Protein AF-A0A818WF03-F1 (afdb_monomer)

InterPro domains:
  IPR007230 Nuclear pore complex protein Nup98-Nup96-like, autopeptidase S59 domain [PF04096] (1-85)
  IPR007230 Nuclear pore complex protein Nup98-Nup96-like, autopeptidase S59 domain [PS51434] (1-80)
  IPR036903 Nuclear pore complex protein Nup98-Nup96-like, autopeptidase S59 domain superfamily [G3DSA:3.30.1610.10] (1-87)
  IPR036903 Nuclear pore complex protein Nup98-Nup96-like, autopeptidase S59 domain superfamily [SSF82215] (1-87)
  IPR037665 Nucleoporin peptidase S59-like [PTHR23198] (1-92)

Nearest PDB structures (foldseek):
  7nqa-assembly2_B  TM=9.607E-01  e=2.993E-09  Xenopus tropicalis
  7r5k-assembly1_U0  TM=9.592E-01  e=4.433E-09  Homo sapiens
  5e0q-assembly1_B  TM=9.532E-01  e=5.761E-09  Xenopus tropicalis
  2q5x-assembly1_A  TM=9.131E-01  e=1.539E-08  unclassified
  2q5y-assembly2_C  TM=9.560E-01  e=4.388E-08  unclassified

Foldseek 3Di:
DDPDPVPDDDQPPDQFAKDKDKDWPQAAADPPPRHGDLPLVVCVVVVVLVVLCVLCVLQVKAWDDADSNTRITIIMDGGDDPRPPPVPDDDDDPPVPPPDPDD

Radius of gyration: 14.95 Å; Cα contacts (8 Å, |Δi|>4): 129; chains: 1; bounding box: 40×33×41 Å

Sequence (103 aa):
VYPDDNNKPSVGEELNRSARITLLGVYPTDRTTHEQITDIERIKAMNYDNYLRVITKKFDGEFVKYGVDDGSWTFMVKHFTRYGLDNDDQDDVIIKTISQQQL

pLDDT: mean 73.96, std 21.28, range [24.86, 96.44]

Structure (mmCIF, N/CA/C/O backbone):
data_AF-A0A818WF03-F1
#
_entry.id   AF-A0A818WF03-F1
#
loop_
_atom_site.group_PDB
_atom_site.id
_atom_site.type_symbol
_atom_site.label_atom_id
_atom_site.label_alt_id
_atom_site.label_comp_id
_atom_site.label_asym_id
_atom_site.label_entity_id
_atom_site.label_seq_id
_atom_site.pdbx_PDB_ins_code
_atom_site.Cartn_x
_atom_site.Cartn_y
_atom_site.Cartn_z
_atom_site.occupancy
_atom_site.B_iso_or_equiv
_atom_site.auth_seq_id
_atom_site.auth_comp_id
_atom_site.auth_asym_id
_atom_site.auth_atom_id
_atom_site.pdbx_PDB_model_num
ATOM 1 N N . VAL A 1 1 ? 13.383 -10.454 -6.053 1.00 60.12 1 VAL A N 1
ATOM 2 C CA . VAL A 1 1 ? 13.354 -11.033 -7.418 1.00 60.12 1 VAL A CA 1
ATOM 3 C C . VAL A 1 1 ? 14.762 -11.182 -7.976 1.00 60.12 1 VAL A C 1
ATOM 5 O O . VAL A 1 1 ? 15.087 -12.294 -8.338 1.00 60.12 1 VAL A O 1
ATOM 8 N N . TYR A 1 2 ? 15.634 -10.170 -7.905 1.00 55.06 2 TYR A N 1
ATOM 9 C CA . TYR A 1 2 ? 17.087 -10.375 -8.042 1.00 55.06 2 TYR A CA 1
ATOM 10 C C . TYR A 1 2 ? 17.785 -9.815 -6.793 1.00 55.06 2 TYR A C 1
ATOM 12 O O . TYR A 1 2 ? 17.609 -8.628 -6.516 1.00 55.06 2 TYR A O 1
ATOM 20 N N . PRO A 1 3 ? 18.441 -10.650 -5.966 1.00 55.84 3 PRO A N 1
ATOM 21 C CA . PRO A 1 3 ? 19.109 -10.184 -4.748 1.00 55.84 3 PRO A CA 1
ATOM 22 C C . PRO A 1 3 ? 20.347 -9.319 -5.034 1.00 55.84 3 PRO A C 1
ATOM 24 O O . PRO A 1 3 ? 20.569 -8.356 -4.303 1.00 55.84 3 PRO A O 1
ATOM 27 N N . ASP A 1 4 ? 21.062 -9.599 -6.130 1.00 56.34 4 ASP A N 1
ATOM 28 C CA . ASP A 1 4 ? 22.258 -8.876 -6.577 1.00 56.34 4 ASP A CA 1
ATOM 29 C C . ASP A 1 4 ? 22.131 -8.435 -8.042 1.00 56.34 4 ASP A C 1
ATOM 31 O O . ASP A 1 4 ? 21.639 -9.189 -8.886 1.00 56.34 4 ASP A O 1
ATOM 35 N N . ASP A 1 5 ? 22.634 -7.237 -8.359 1.00 58.78 5 ASP A N 1
ATOM 36 C CA . ASP A 1 5 ? 22.592 -6.670 -9.717 1.00 58.78 5 ASP A CA 1
ATOM 37 C C . ASP A 1 5 ? 23.459 -7.450 -10.725 1.00 58.78 5 ASP A C 1
ATOM 39 O O . ASP A 1 5 ? 23.209 -7.385 -11.926 1.00 58.78 5 ASP A O 1
ATOM 43 N N . ASN A 1 6 ? 24.420 -8.254 -10.252 1.00 59.34 6 ASN A N 1
ATOM 44 C CA . ASN A 1 6 ? 25.293 -9.080 -11.099 1.00 59.34 6 ASN A CA 1
ATOM 45 C C . ASN A 1 6 ? 24.547 -10.179 -11.875 1.00 59.34 6 ASN A C 1
ATOM 47 O O . ASN A 1 6 ? 25.030 -10.619 -12.913 1.00 59.34 6 ASN A O 1
ATOM 51 N N . ASN A 1 7 ? 23.382 -10.613 -11.385 1.00 59.19 7 ASN A N 1
ATOM 52 C CA . ASN A 1 7 ? 22.550 -11.642 -12.021 1.00 59.19 7 ASN A CA 1
ATOM 53 C C . ASN A 1 7 ? 21.241 -11.065 -12.570 1.00 59.19 7 ASN A C 1
ATOM 55 O O . ASN A 1 7 ? 20.292 -11.809 -12.813 1.00 59.19 7 ASN A O 1
ATOM 59 N N . LYS A 1 8 ? 21.151 -9.739 -12.711 1.00 59.06 8 LYS A N 1
ATOM 60 C CA . LYS A 1 8 ? 19.959 -9.091 -13.240 1.00 59.06 8 LYS A CA 1
ATOM 61 C C . LYS A 1 8 ? 20.000 -9.128 -14.776 1.00 59.06 8 LYS A C 1
ATOM 63 O O . LYS A 1 8 ? 20.851 -8.455 -15.359 1.00 59.06 8 LYS A O 1
ATOM 68 N N . PRO A 1 9 ? 19.098 -9.868 -15.445 1.00 60.41 9 PRO A N 1
ATOM 69 C CA . PRO A 1 9 ? 19.025 -9.875 -16.901 1.00 60.41 9 PRO A CA 1
ATOM 70 C C . PRO A 1 9 ? 18.594 -8.498 -17.425 1.00 60.41 9 PRO A C 1
ATOM 72 O O . PRO A 1 9 ? 18.020 -7.682 -16.686 1.00 60.41 9 PRO A O 1
ATOM 75 N N . SER A 1 10 ? 18.874 -8.218 -18.699 1.00 63.97 10 SER A N 1
ATOM 76 C CA . SER A 1 10 ? 18.575 -6.919 -19.313 1.00 63.97 10 SER A CA 1
ATOM 77 C C . SER A 1 10 ? 17.081 -6.575 -19.213 1.00 63.97 10 SER A C 1
ATOM 79 O O . SER A 1 10 ? 16.223 -7.444 -19.051 1.00 63.97 10 SER A O 1
ATOM 81 N N . VAL A 1 11 ? 16.740 -5.283 -19.275 1.00 58.19 11 VAL A N 1
ATOM 82 C CA . VAL A 1 11 ? 15.332 -4.843 -19.263 1.00 58.19 11 VAL A CA 1
ATOM 83 C C . VAL A 1 11 ? 14.600 -5.478 -20.447 1.00 58.19 11 VAL A C 1
ATOM 85 O O . VAL A 1 11 ? 15.004 -5.302 -21.592 1.00 58.19 11 VAL A O 1
ATOM 88 N N . GLY A 1 12 ? 13.521 -6.208 -20.163 1.00 57.25 12 GLY A N 1
ATOM 89 C CA . GLY A 1 12 ? 12.739 -6.963 -21.144 1.00 57.25 12 GLY A CA 1
ATOM 90 C C . GLY A 1 12 ? 13.043 -8.464 -21.195 1.00 57.25 12 GLY A C 1
ATOM 91 O O . GLY A 1 12 ? 12.272 -9.198 -21.811 1.00 57.25 12 GLY A O 1
ATOM 92 N N . GLU A 1 13 ? 14.094 -8.938 -20.520 1.00 53.22 13 GLU A N 1
ATOM 93 C CA . GLU A 1 13 ? 14.453 -10.358 -20.458 1.00 53.22 13 GLU A CA 1
ATOM 94 C C . GLU A 1 13 ? 13.966 -11.020 -19.158 1.00 53.22 13 GLU A C 1
ATOM 96 O O . GLU A 1 13 ? 13.965 -10.428 -18.075 1.00 53.22 13 GLU A O 1
ATOM 101 N N . GLU A 1 14 ? 13.529 -12.275 -19.273 1.00 63.25 14 GLU A N 1
ATOM 102 C CA . GLU A 1 14 ? 13.037 -13.111 -18.171 1.00 63.25 14 GLU A CA 1
ATOM 103 C C . GLU A 1 14 ? 11.941 -12.433 -17.316 1.00 63.25 14 GLU A C 1
ATOM 105 O O . GLU A 1 14 ? 10.871 -12.055 -17.815 1.00 63.25 14 GLU A O 1
ATOM 110 N N . LEU A 1 15 ? 12.169 -12.322 -16.004 1.00 62.84 15 LEU A N 1
ATOM 111 C CA . LEU A 1 15 ? 11.287 -11.624 -15.078 1.00 62.84 15 LEU A CA 1
ATOM 112 C C . LEU A 1 15 ? 11.517 -10.112 -15.089 1.00 62.84 15 LEU A C 1
ATOM 114 O O . LEU A 1 15 ? 10.686 -9.418 -14.532 1.00 62.84 15 LEU A O 1
ATOM 118 N N . ASN A 1 16 ? 12.554 -9.561 -15.733 1.00 63.50 16 ASN A N 1
ATOM 119 C CA . ASN A 1 16 ? 12.820 -8.116 -15.762 1.00 63.50 16 ASN A CA 1
ATOM 120 C C . ASN A 1 16 ? 11.949 -7.365 -16.791 1.00 63.50 16 ASN A C 1
ATOM 122 O O . ASN A 1 16 ? 12.423 -6.545 -17.576 1.00 63.50 16 ASN A O 1
ATOM 126 N N . ARG A 1 17 ? 10.652 -7.663 -16.790 1.00 69.06 17 ARG A N 1
ATOM 127 C CA . ARG A 1 17 ? 9.643 -7.087 -17.679 1.00 69.06 17 ARG A CA 1
ATOM 128 C C . ARG A 1 17 ? 8.515 -6.466 -16.871 1.00 69.06 17 ARG A C 1
ATOM 130 O O . ARG A 1 17 ? 8.438 -6.637 -15.654 1.00 69.06 17 ARG A O 1
ATOM 137 N N . SER A 1 18 ? 7.609 -5.787 -17.563 1.00 76.88 18 SER A N 1
ATOM 138 C CA . SER A 1 18 ? 6.461 -5.183 -16.904 1.00 76.88 18 SER A CA 1
ATOM 139 C C . SER A 1 18 ? 5.566 -6.248 -16.278 1.00 76.88 18 SER A C 1
ATOM 141 O O . SER A 1 18 ? 5.264 -7.271 -16.900 1.00 76.88 18 SER A O 1
ATOM 143 N N . ALA A 1 19 ? 5.159 -6.021 -15.034 1.00 82.12 19 ALA A N 1
ATOM 144 C CA . ALA A 1 19 ? 4.392 -6.988 -14.265 1.00 82.12 19 ALA A CA 1
ATOM 145 C C . ALA A 1 19 ? 3.344 -6.294 -13.403 1.00 82.12 19 ALA A C 1
ATOM 147 O O . ALA A 1 19 ? 3.570 -5.207 -12.873 1.00 82.12 19 ALA A O 1
ATOM 148 N N . ARG A 1 20 ? 2.205 -6.969 -13.239 1.00 88.56 20 ARG A N 1
ATOM 149 C CA . ARG A 1 20 ? 1.179 -6.620 -12.260 1.00 88.56 20 ARG A CA 1
ATOM 150 C C . ARG A 1 20 ? 1.453 -7.392 -10.976 1.00 88.56 20 ARG A C 1
ATOM 152 O O . ARG A 1 20 ? 1.479 -8.619 -10.990 1.00 88.56 20 ARG A O 1
ATOM 159 N N . ILE A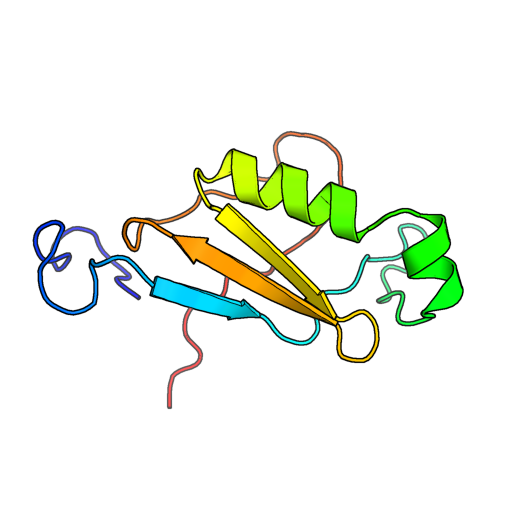 1 21 ? 1.634 -6.668 -9.882 1.00 88.44 21 ILE A N 1
ATOM 160 C CA . ILE A 1 21 ? 1.944 -7.201 -8.558 1.00 88.44 21 ILE A CA 1
ATOM 161 C C . ILE A 1 21 ? 0.741 -6.952 -7.652 1.00 88.44 21 ILE A C 1
ATOM 163 O O . ILE A 1 21 ? 0.113 -5.900 -7.731 1.00 88.44 21 ILE A O 1
ATOM 167 N N . THR A 1 22 ? 0.404 -7.934 -6.816 1.00 90.31 22 THR A N 1
ATOM 168 C CA . THR A 1 22 ? -0.589 -7.788 -5.744 1.00 90.31 22 THR A CA 1
ATOM 169 C C . THR A 1 22 ? 0.058 -8.184 -4.429 1.00 90.31 22 THR A C 1
ATOM 171 O O . THR A 1 22 ? 0.522 -9.314 -4.294 1.00 90.31 22 THR A O 1
ATOM 174 N N . LEU A 1 23 ? 0.105 -7.253 -3.482 1.00 91.00 23 LEU A N 1
ATOM 175 C CA . LEU A 1 23 ? 0.534 -7.500 -2.110 1.00 91.00 23 LEU A CA 1
ATOM 176 C C . LEU A 1 23 ? -0.707 -7.705 -1.246 1.00 91.00 23 LEU A C 1
ATOM 178 O O . LEU A 1 23 ? -1.648 -6.926 -1.359 1.00 91.00 23 LEU A O 1
ATOM 182 N N . LEU A 1 24 ? -0.717 -8.748 -0.419 1.00 90.88 24 LEU A N 1
ATOM 183 C CA . LEU A 1 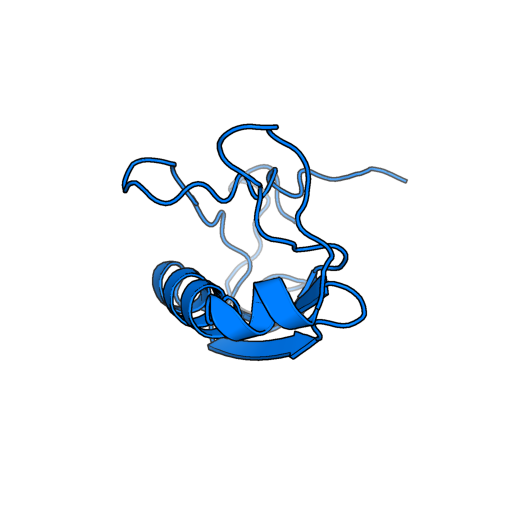24 ? -1.830 -9.075 0.478 1.00 90.88 24 LEU A CA 1
ATOM 184 C C . LEU A 1 24 ? -1.511 -8.628 1.907 1.00 90.88 24 LEU A C 1
ATOM 186 O O . LEU A 1 24 ? -0.341 -8.610 2.294 1.00 90.88 24 LEU A O 1
ATOM 190 N N . GLY A 1 25 ? -2.542 -8.308 2.694 1.00 89.75 25 GLY A N 1
ATOM 191 C CA . GLY A 1 25 ? -2.378 -7.923 4.098 1.00 89.75 25 GLY A CA 1
ATOM 192 C C . GLY A 1 25 ? -1.679 -6.576 4.309 1.00 89.75 25 GLY A C 1
ATOM 193 O O . GLY A 1 25 ? -1.034 -6.370 5.338 1.00 89.75 25 GLY A O 1
ATOM 194 N N . VAL A 1 26 ? -1.767 -5.671 3.332 1.00 92.31 26 VAL A N 1
ATOM 195 C CA . VAL A 1 26 ? -1.226 -4.313 3.435 1.00 92.31 26 VAL A CA 1
ATOM 196 C C . VAL A 1 26 ? -2.244 -3.441 4.156 1.00 92.31 26 VAL A C 1
ATOM 198 O O . VAL A 1 26 ? -3.231 -3.030 3.558 1.00 92.31 26 VAL A O 1
ATOM 201 N N . TYR A 1 27 ? -1.991 -3.153 5.429 1.00 92.62 27 TYR A N 1
ATOM 202 C CA . TYR A 1 27 ? -2.849 -2.332 6.280 1.00 92.62 27 TYR A CA 1
ATOM 203 C C . TYR A 1 27 ? -2.055 -1.183 6.916 1.00 92.62 27 TYR A C 1
ATOM 205 O O . TYR A 1 27 ? -0.847 -1.327 7.132 1.00 92.62 27 TYR A O 1
ATOM 213 N N . PRO A 1 28 ? -2.708 -0.054 7.249 1.00 90.88 28 PRO A N 1
ATOM 214 C CA . PRO A 1 28 ? -2.071 1.000 8.024 1.00 90.88 28 PRO A CA 1
ATOM 215 C C . PRO A 1 28 ? -1.753 0.511 9.441 1.00 90.88 28 PRO A C 1
ATOM 217 O O . PRO A 1 28 ? -2.494 -0.286 10.015 1.00 90.88 28 PRO A O 1
ATOM 220 N N . THR A 1 29 ? -0.671 1.022 10.022 1.00 90.19 29 THR A N 1
ATOM 221 C CA . THR A 1 29 ? -0.274 0.713 11.402 1.00 90.19 29 THR A CA 1
ATOM 222 C C . THR A 1 29 ? -0.710 1.838 12.332 1.00 90.19 29 THR A C 1
ATOM 224 O O . THR A 1 29 ? -0.499 3.018 12.052 1.00 90.19 29 THR A O 1
ATOM 227 N N . ASP A 1 30 ? -1.310 1.482 13.461 1.00 86.00 30 ASP A N 1
ATOM 228 C CA . ASP A 1 30 ? -1.661 2.425 14.511 1.00 86.00 30 ASP A CA 1
ATOM 229 C C . ASP A 1 30 ? -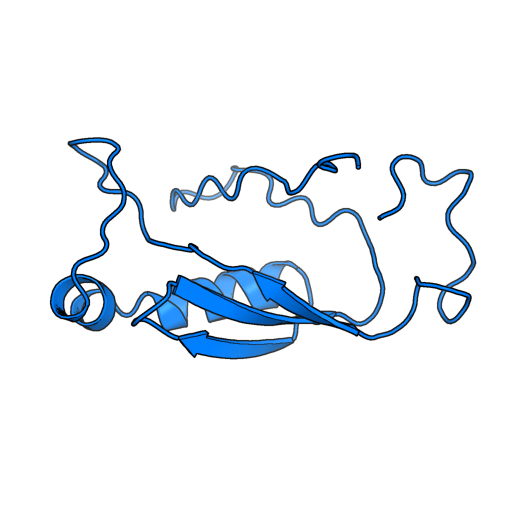0.399 2.895 15.249 1.00 86.00 30 ASP A C 1
ATOM 231 O O . ASP A 1 30 ? 0.395 2.093 15.734 1.00 86.00 30 ASP A O 1
ATOM 235 N N . ARG A 1 31 ? -0.193 4.212 15.338 1.00 82.81 31 ARG A N 1
ATOM 236 C CA . ARG A 1 31 ? 1.050 4.789 15.882 1.00 82.81 31 ARG A CA 1
ATOM 237 C C . ARG A 1 31 ? 1.175 4.657 17.399 1.00 82.81 31 ARG A C 1
ATOM 239 O O . ARG A 1 31 ? 2.272 4.812 17.921 1.00 82.81 31 ARG A O 1
ATOM 246 N N . THR A 1 32 ? 0.070 4.429 18.105 1.00 86.38 32 THR A N 1
ATOM 247 C CA . THR A 1 32 ? 0.056 4.324 19.568 1.00 86.38 32 THR A CA 1
ATOM 248 C C . THR A 1 32 ? 0.205 2.877 20.013 1.00 86.38 32 THR A C 1
ATOM 250 O O . THR A 1 32 ? 0.939 2.598 20.955 1.00 86.38 32 THR A O 1
ATOM 253 N N . THR A 1 33 ? -0.487 1.959 19.340 1.00 88.56 33 THR A N 1
ATOM 254 C CA . THR A 1 33 ? -0.484 0.530 19.697 1.00 88.56 33 THR A CA 1
ATOM 255 C C . THR A 1 33 ? 0.548 -0.279 18.915 1.00 88.56 33 THR A C 1
ATOM 257 O O . THR A 1 33 ? 0.911 -1.370 19.342 1.00 88.56 33 THR A O 1
ATOM 260 N N . HIS A 1 34 ? 1.045 0.255 17.794 1.00 85.38 34 HIS A N 1
ATOM 261 C CA . HIS A 1 34 ? 1.876 -0.453 16.816 1.00 85.38 34 HIS A CA 1
ATOM 262 C C . HIS A 1 34 ? 1.198 -1.687 16.197 1.00 85.38 34 HIS A C 1
ATOM 264 O O . HIS A 1 34 ? 1.868 -2.543 15.616 1.00 85.38 34 HIS A O 1
ATOM 270 N N . GLU A 1 35 ? -0.130 -1.767 16.281 1.00 87.69 35 GLU A N 1
ATOM 271 C CA . GLU A 1 35 ? -0.930 -2.842 15.700 1.00 87.69 35 GLU A CA 1
ATOM 272 C C . GLU A 1 35 ? -1.468 -2.459 14.316 1.00 87.69 35 GLU A C 1
ATOM 274 O O . GLU A 1 35 ? -1.593 -1.281 13.970 1.00 87.69 35 GLU A O 1
ATOM 279 N N . GLN A 1 36 ? -1.794 -3.463 13.502 1.00 89.75 36 GLN A N 1
ATOM 280 C CA . GLN A 1 36 ? -2.430 -3.230 12.208 1.00 89.75 36 GLN A CA 1
ATOM 281 C C . GLN A 1 36 ? -3.874 -2.769 12.393 1.00 89.75 36 GLN A C 1
ATOM 283 O O . GLN A 1 36 ? -4.654 -3.360 13.137 1.00 89.75 36 GLN A O 1
ATOM 288 N N . ILE A 1 37 ? -4.249 -1.739 11.647 1.00 91.75 37 ILE A N 1
ATOM 289 C CA . ILE A 1 37 ? -5.619 -1.259 11.568 1.00 91.75 37 ILE A CA 1
ATOM 290 C C . ILE A 1 37 ? -6.312 -2.034 10.451 1.00 91.75 37 ILE A C 1
ATOM 292 O O . ILE A 1 37 ? -6.105 -1.739 9.277 1.00 91.75 37 ILE A O 1
ATOM 296 N N . THR A 1 38 ? -7.149 -3.004 10.817 1.00 92.06 38 THR A N 1
ATOM 297 C CA . THR A 1 38 ? -7.955 -3.804 9.874 1.00 92.06 38 THR A CA 1
ATOM 298 C C . THR A 1 38 ? -9.424 -3.373 9.823 1.00 92.06 38 THR A C 1
ATOM 300 O O . THR A 1 38 ? -10.226 -3.972 9.112 1.00 92.06 38 THR A O 1
ATOM 303 N N . ASP A 1 39 ? -9.804 -2.344 10.587 1.00 94.44 39 ASP A N 1
ATOM 304 C CA . ASP A 1 39 ? -11.153 -1.781 10.551 1.00 94.44 39 ASP A CA 1
ATOM 305 C C . ASP A 1 39 ? -11.386 -1.050 9.220 1.00 94.44 39 ASP A C 1
ATOM 307 O O . ASP A 1 39 ? -10.770 -0.020 8.935 1.00 94.44 39 ASP A O 1
ATOM 311 N N . ILE A 1 40 ? -12.289 -1.596 8.406 1.00 93.81 40 ILE A N 1
ATOM 312 C CA . ILE A 1 40 ? -12.577 -1.127 7.047 1.00 93.81 40 ILE A CA 1
ATOM 313 C C . ILE A 1 40 ? -13.023 0.339 7.031 1.00 93.81 40 ILE A C 1
ATOM 315 O O . ILE A 1 40 ? -12.580 1.110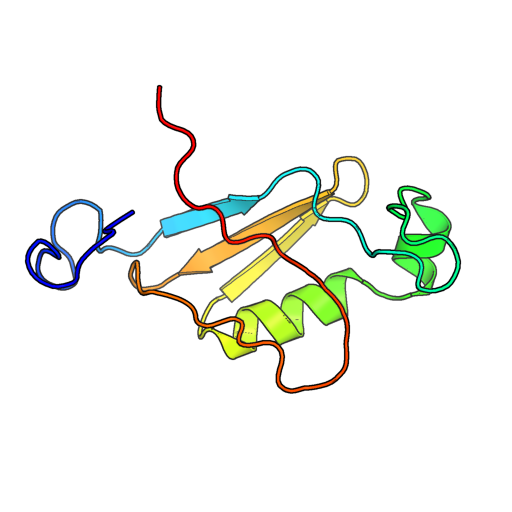 6.176 1.00 93.81 40 ILE A O 1
ATOM 319 N N . GLU A 1 41 ? -13.886 0.744 7.961 1.00 95.31 41 GLU A N 1
ATOM 320 C CA . GLU A 1 41 ? -14.431 2.102 7.990 1.00 95.31 41 GLU A CA 1
ATOM 321 C C . GLU A 1 41 ? -13.360 3.101 8.428 1.00 95.31 41 GLU A C 1
ATOM 323 O O . GLU A 1 41 ? -13.235 4.173 7.833 1.00 95.31 41 GLU A O 1
ATOM 328 N N . ARG A 1 42 ? -12.499 2.717 9.379 1.00 94.25 42 ARG A N 1
ATOM 329 C CA . ARG A 1 42 ? -11.333 3.515 9.775 1.00 94.25 42 ARG A CA 1
ATOM 330 C C . ARG A 1 42 ? -10.344 3.685 8.618 1.00 94.25 42 ARG A C 1
ATOM 332 O O . ARG A 1 42 ? -9.860 4.796 8.401 1.00 94.25 42 ARG A O 1
ATOM 339 N N . ILE A 1 43 ? -10.063 2.623 7.856 1.00 93.00 43 ILE A N 1
ATOM 340 C CA . ILE A 1 43 ? -9.158 2.663 6.692 1.00 93.00 43 ILE A CA 1
ATOM 341 C C . ILE A 1 43 ? -9.719 3.560 5.578 1.00 93.00 43 ILE A C 1
ATOM 343 O O . ILE A 1 43 ? -8.982 4.349 4.980 1.00 93.00 43 ILE A O 1
ATOM 347 N N . LYS A 1 44 ? -11.028 3.478 5.307 1.00 92.06 44 LYS A N 1
ATOM 348 C CA . LYS A 1 44 ? -11.697 4.366 4.345 1.00 92.06 44 LYS A CA 1
ATOM 349 C C . LYS A 1 44 ? -11.667 5.819 4.810 1.00 92.06 44 LYS A C 1
ATOM 351 O O . LYS A 1 44 ? -11.342 6.698 4.018 1.00 92.06 44 LYS A O 1
ATOM 356 N N . ALA A 1 45 ? -11.957 6.071 6.087 1.00 93.00 45 ALA A N 1
ATOM 357 C CA . ALA A 1 45 ? -11.976 7.417 6.653 1.00 93.00 45 ALA A CA 1
ATOM 358 C C . ALA A 1 45 ? -10.609 8.116 6.566 1.00 93.00 45 ALA A C 1
ATOM 360 O O . ALA A 1 45 ? -10.554 9.327 6.364 1.00 93.00 45 ALA A O 1
ATOM 361 N N . MET A 1 46 ? -9.507 7.364 6.667 1.00 92.56 46 MET A N 1
ATOM 362 C CA . MET A 1 46 ? -8.151 7.901 6.493 1.00 92.56 46 MET A CA 1
ATOM 363 C C . MET A 1 46 ? -7.677 7.962 5.032 1.00 92.56 46 MET A C 1
ATOM 365 O O . MET A 1 46 ? -6.562 8.415 4.786 1.00 92.56 46 MET A O 1
ATOM 369 N N . ASN A 1 47 ? -8.490 7.518 4.066 1.00 92.75 47 ASN A N 1
ATOM 370 C CA . ASN A 1 47 ? -8.163 7.550 2.637 1.00 92.75 47 ASN A CA 1
ATOM 371 C C . ASN A 1 47 ? -6.839 6.821 2.314 1.00 92.75 47 ASN A C 1
ATOM 373 O O . ASN A 1 47 ? -5.987 7.322 1.573 1.00 92.75 47 ASN A O 1
ATOM 377 N N . TYR A 1 48 ? -6.636 5.646 2.924 1.00 92.69 48 TYR A N 1
ATOM 378 C CA . TYR A 1 48 ? -5.371 4.901 2.842 1.00 92.69 48 TYR A CA 1
ATOM 379 C C . TYR A 1 48 ? -5.003 4.481 1.410 1.00 92.69 48 TYR A C 1
ATOM 381 O O . TYR A 1 48 ? -3.832 4.418 1.042 1.00 92.69 48 TYR A O 1
ATOM 389 N N . ASP A 1 49 ? -5.993 4.266 0.548 1.00 92.88 49 ASP A N 1
ATOM 390 C CA . ASP A 1 49 ? -5.777 4.000 -0.873 1.00 92.88 49 ASP A CA 1
ATOM 391 C C . ASP A 1 49 ? -5.089 5.177 -1.590 1.00 92.88 49 ASP A C 1
ATOM 393 O O . ASP A 1 49 ? -4.302 4.965 -2.516 1.00 92.88 49 ASP A O 1
ATOM 397 N N . ASN A 1 50 ? -5.324 6.418 -1.149 1.00 93.56 50 ASN A N 1
ATOM 398 C CA . ASN A 1 50 ? -4.609 7.582 -1.660 1.00 93.56 50 ASN A CA 1
ATOM 399 C C . ASN A 1 50 ? -3.143 7.601 -1.229 1.00 93.56 50 ASN A C 1
ATOM 401 O O . ASN A 1 50 ? -2.272 7.931 -2.034 1.00 93.56 50 ASN A O 1
ATOM 405 N N . TYR A 1 51 ? -2.862 7.199 0.008 1.00 91.38 51 TYR A N 1
ATOM 406 C CA . TYR A 1 51 ? -1.490 7.013 0.464 1.00 91.38 51 TYR A CA 1
ATOM 407 C C . TYR A 1 51 ? -0.771 5.970 -0.407 1.00 91.38 51 TYR A C 1
ATOM 409 O O . TYR A 1 51 ? 0.291 6.253 -0.963 1.00 91.38 51 TYR A O 1
ATOM 417 N N . LEU A 1 52 ? -1.396 4.813 -0.652 1.00 93.38 52 LEU A N 1
ATOM 418 C CA . LEU A 1 52 ? -0.829 3.783 -1.528 1.00 93.38 52 LEU A CA 1
ATOM 419 C C . LEU A 1 52 ? -0.615 4.279 -2.963 1.00 93.38 52 LEU A C 1
ATOM 421 O O . LEU A 1 52 ? 0.388 3.919 -3.578 1.00 93.38 52 LEU A O 1
ATOM 425 N N . ARG A 1 53 ? -1.486 5.144 -3.503 1.00 93.06 53 ARG A N 1
ATOM 426 C CA . ARG A 1 53 ? -1.255 5.815 -4.798 1.00 93.06 53 ARG A CA 1
ATOM 427 C C . ARG A 1 53 ? 0.019 6.658 -4.795 1.00 93.06 53 ARG A C 1
ATOM 429 O O . ARG A 1 53 ? 0.806 6.563 -5.737 1.00 93.06 53 ARG A O 1
ATOM 436 N N . VAL A 1 54 ? 0.231 7.458 -3.750 1.00 91.00 54 VAL A N 1
ATOM 437 C CA . VAL A 1 54 ? 1.432 8.295 -3.605 1.00 91.00 54 VAL A CA 1
ATOM 438 C C . VAL A 1 54 ? 2.683 7.426 -3.513 1.00 91.00 54 VAL A C 1
ATOM 440 O O . VAL A 1 54 ? 3.630 7.660 -4.263 1.00 91.00 54 VAL A O 1
ATOM 443 N N . ILE A 1 55 ? 2.671 6.387 -2.673 1.00 88.06 55 ILE A N 1
ATOM 444 C CA . ILE A 1 55 ? 3.795 5.449 -2.553 1.00 88.06 55 ILE A CA 1
ATOM 445 C C . ILE A 1 55 ? 4.062 4.746 -3.883 1.00 88.06 55 ILE A C 1
ATOM 447 O O . ILE A 1 55 ? 5.206 4.704 -4.323 1.00 88.06 55 ILE A O 1
ATOM 451 N N . THR A 1 56 ? 3.013 4.281 -4.568 1.00 87.62 56 THR A N 1
ATOM 452 C CA . THR A 1 56 ? 3.144 3.641 -5.885 1.00 87.62 56 THR A CA 1
ATOM 453 C C . THR A 1 56 ? 3.861 4.546 -6.882 1.00 87.62 56 THR A C 1
ATOM 455 O O . THR A 1 56 ? 4.782 4.120 -7.574 1.00 87.62 56 THR A O 1
ATOM 458 N N . LYS A 1 57 ? 3.497 5.831 -6.897 1.00 86.81 57 LYS A N 1
ATOM 459 C CA . LYS A 1 57 ? 4.125 6.826 -7.763 1.00 86.81 57 LYS A CA 1
ATOM 460 C C . LYS A 1 57 ? 5.579 7.118 -7.377 1.00 86.81 57 LYS A C 1
ATOM 462 O O . LYS A 1 57 ? 6.390 7.332 -8.275 1.00 86.81 57 LYS A O 1
ATOM 467 N N . LYS A 1 58 ? 5.928 7.114 -6.080 1.00 86.50 58 LYS A N 1
ATOM 468 C CA . LYS A 1 58 ? 7.311 7.349 -5.612 1.00 86.50 58 LYS A CA 1
ATOM 469 C C . LYS A 1 58 ? 8.303 6.347 -6.212 1.00 86.50 58 LYS A C 1
ATOM 471 O O . LYS A 1 58 ? 9.443 6.718 -6.462 1.00 86.50 58 LYS A O 1
ATOM 476 N N . PHE A 1 59 ? 7.870 5.118 -6.491 1.00 78.75 59 PHE A N 1
ATOM 477 C CA . PHE A 1 59 ? 8.714 4.088 -7.098 1.00 78.75 59 PHE A CA 1
ATOM 478 C C . PHE A 1 59 ? 8.505 3.893 -8.615 1.00 78.75 59 PHE A C 1
ATOM 480 O O . PHE A 1 59 ? 8.896 2.862 -9.160 1.00 78.75 59 PHE A O 1
ATOM 487 N N . ASP A 1 60 ? 7.908 4.875 -9.307 1.00 83.69 60 ASP A N 1
ATOM 488 C CA . ASP A 1 60 ? 7.535 4.809 -10.738 1.00 83.69 60 ASP A CA 1
ATOM 489 C C . ASP A 1 60 ? 6.633 3.604 -11.078 1.00 83.69 60 ASP A C 1
ATOM 491 O O . ASP A 1 60 ? 6.652 3.055 -12.183 1.00 83.69 60 ASP A O 1
ATOM 495 N N . GLY A 1 61 ? 5.839 3.165 -10.099 1.00 87.38 61 GLY A N 1
ATOM 496 C CA . GLY A 1 61 ? 4.771 2.204 -10.300 1.00 87.38 61 GLY A CA 1
ATOM 497 C C . GLY A 1 61 ? 3.477 2.878 -10.747 1.00 87.38 61 GLY A C 1
ATOM 498 O O . GLY A 1 61 ? 3.245 4.071 -10.532 1.00 87.38 61 GLY A O 1
ATOM 499 N N . GLU A 1 62 ? 2.578 2.077 -11.304 1.00 91.62 62 GLU A N 1
ATOM 500 C CA . GLU A 1 62 ? 1.213 2.484 -11.621 1.00 91.62 62 GLU A CA 1
ATOM 501 C C . GLU A 1 62 ? 0.242 1.841 -10.630 1.00 91.62 62 GLU A C 1
ATOM 503 O O . GLU A 1 62 ? 0.124 0.615 -10.559 1.00 91.62 62 GLU A O 1
ATOM 508 N N . PHE A 1 63 ? -0.449 2.657 -9.834 1.00 94.12 63 PHE A N 1
ATOM 509 C CA . PHE A 1 63 ? -1.448 2.151 -8.897 1.00 94.12 63 PHE A CA 1
ATOM 510 C C . PHE A 1 63 ? -2.647 1.606 -9.666 1.00 94.12 63 PHE A C 1
ATOM 512 O O . PHE A 1 63 ? -3.216 2.306 -10.499 1.00 94.12 63 PHE A O 1
ATOM 519 N N . VAL A 1 64 ? -3.065 0.382 -9.341 1.00 95.00 64 VAL A N 1
ATOM 520 C CA . VAL A 1 64 ? -4.225 -0.246 -9.980 1.00 95.00 64 VAL A CA 1
ATOM 521 C C . VAL A 1 64 ? -5.429 -0.228 -9.049 1.00 95.00 64 VAL A C 1
ATOM 523 O O . VAL A 1 64 ? -6.486 0.270 -9.426 1.00 95.00 64 VAL A O 1
ATOM 526 N N . LYS A 1 65 ? -5.300 -0.797 -7.846 1.00 95.50 65 LYS A N 1
ATOM 527 C CA . LYS A 1 65 ? -6.383 -0.818 -6.854 1.00 95.50 65 LYS A CA 1
ATOM 528 C C . LYS A 1 65 ? -5.877 -1.152 -5.456 1.00 95.50 65 LYS A C 1
ATOM 530 O O . LYS A 1 65 ? -4.810 -1.744 -5.302 1.00 95.50 65 LYS A O 1
ATOM 535 N N . TYR A 1 66 ? -6.711 -0.849 -4.469 1.00 96.44 66 TYR A N 1
ATOM 536 C CA . TYR A 1 66 ? -6.579 -1.338 -3.106 1.00 96.44 66 TYR A CA 1
ATOM 537 C C . TYR A 1 66 ? -7.899 -1.984 -2.667 1.00 96.44 66 TYR A C 1
ATOM 539 O O . TYR A 1 66 ? -8.941 -1.329 -2.708 1.00 96.44 66 TYR A O 1
ATOM 547 N N . GLY A 1 67 ? -7.867 -3.271 -2.320 1.00 95.75 67 GLY A N 1
ATOM 548 C CA . GLY A 1 67 ? -8.986 -3.983 -1.708 1.00 95.75 67 GLY A CA 1
ATOM 549 C C . GLY A 1 67 ? -8.888 -3.883 -0.193 1.00 95.75 67 GLY A C 1
ATOM 550 O O . GLY A 1 67 ? -8.006 -4.482 0.408 1.00 95.75 67 GLY A O 1
ATOM 551 N N . VAL A 1 68 ? -9.775 -3.105 0.425 1.00 94.00 68 VAL A N 1
ATOM 552 C CA . VAL A 1 68 ? -9.762 -2.887 1.880 1.00 94.00 68 VAL A CA 1
ATOM 553 C C . VAL A 1 68 ? -10.178 -4.130 2.672 1.00 94.00 68 VAL A C 1
ATOM 555 O O . VAL A 1 68 ? -9.747 -4.286 3.807 1.00 94.00 68 VAL A O 1
ATOM 558 N N . ASP A 1 69 ? -10.972 -5.019 2.070 1.00 92.12 69 ASP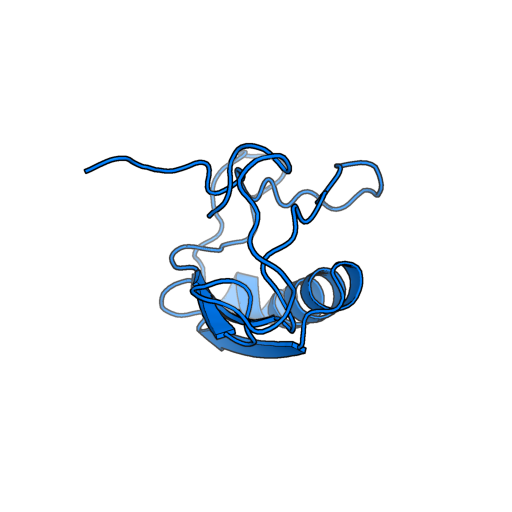 A N 1
ATOM 559 C CA . ASP A 1 69 ? -11.501 -6.218 2.732 1.00 92.12 69 ASP A CA 1
ATOM 560 C C . ASP A 1 69 ? -10.406 -7.242 3.081 1.00 92.12 69 ASP A C 1
ATOM 562 O O . ASP A 1 69 ? -10.517 -7.958 4.073 1.00 92.12 69 ASP A O 1
ATOM 566 N N . ASP A 1 70 ? -9.352 -7.318 2.264 1.00 91.56 70 ASP A N 1
ATOM 567 C CA . ASP A 1 70 ? -8.241 -8.269 2.398 1.00 91.56 70 ASP A CA 1
ATOM 568 C C . ASP A 1 70 ? -6.853 -7.596 2.423 1.00 91.56 70 ASP A C 1
ATOM 570 O O . ASP A 1 70 ? -5.818 -8.272 2.473 1.00 91.56 70 ASP A O 1
ATOM 574 N N . GLY A 1 71 ? -6.814 -6.262 2.396 1.00 92.56 71 GLY A N 1
ATOM 575 C CA . GLY A 1 71 ? -5.581 -5.481 2.337 1.00 92.56 71 GLY A CA 1
ATOM 576 C C . GLY A 1 71 ? -4.811 -5.706 1.032 1.00 92.56 71 GLY A C 1
ATOM 577 O O . GLY A 1 71 ? -3.578 -5.710 1.039 1.00 92.56 71 GLY A O 1
ATOM 578 N N . SER A 1 72 ? -5.506 -5.965 -0.082 1.00 94.62 72 SER A N 1
ATOM 579 C CA . SER A 1 72 ? -4.877 -6.259 -1.373 1.00 94.62 72 SER A CA 1
ATOM 580 C C . SER A 1 72 ? -4.461 -4.989 -2.121 1.00 94.62 72 SER A C 1
ATOM 582 O O . SER A 1 72 ? -5.261 -4.331 -2.786 1.00 94.62 72 SER A O 1
ATOM 584 N N . TRP A 1 73 ? -3.174 -4.649 -2.092 1.00 95.62 73 T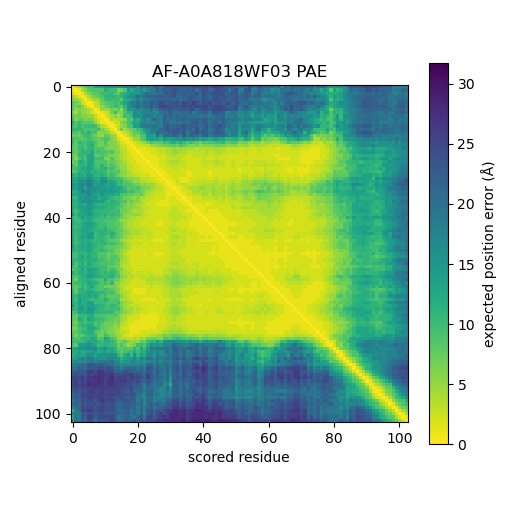RP A N 1
ATOM 585 C CA . TRP A 1 73 ? -2.614 -3.551 -2.882 1.00 95.62 73 TRP A CA 1
ATOM 586 C C . TRP A 1 73 ? -2.076 -4.061 -4.217 1.00 95.62 73 TRP A C 1
ATOM 588 O O . TRP A 1 73 ? -1.095 -4.799 -4.276 1.00 95.62 73 TRP A O 1
ATOM 598 N N . THR A 1 74 ? -2.727 -3.660 -5.310 1.00 92.88 74 THR A N 1
ATOM 599 C CA . THR A 1 74 ? -2.325 -4.004 -6.675 1.00 92.88 74 THR A CA 1
ATOM 600 C C . THR A 1 74 ? -1.685 -2.814 -7.387 1.00 92.88 74 THR A C 1
ATOM 602 O O . THR A 1 74 ? -2.289 -1.740 -7.464 1.00 92.88 74 THR A O 1
ATOM 605 N N . PHE A 1 75 ? -0.520 -3.025 -7.995 1.00 93.19 75 PHE A N 1
ATOM 606 C CA . PHE A 1 75 ? 0.177 -2.036 -8.820 1.00 93.19 75 PHE A CA 1
ATOM 607 C C . PHE A 1 75 ? 0.916 -2.691 -9.994 1.00 93.19 75 PHE A C 1
ATOM 609 O O . PHE A 1 75 ? 1.121 -3.906 -10.014 1.00 93.19 75 PHE A O 1
ATOM 616 N N . MET A 1 76 ? 1.302 -1.897 -10.992 1.00 88.56 76 MET A N 1
ATOM 617 C CA . MET A 1 76 ? 2.158 -2.333 -12.097 1.00 88.56 76 MET A CA 1
ATOM 618 C C . MET A 1 76 ? 3.537 -1.691 -12.003 1.00 88.56 76 MET A C 1
ATOM 620 O O . MET A 1 76 ? 3.676 -0.557 -11.555 1.00 88.56 76 MET A O 1
ATOM 624 N N . VAL A 1 77 ? 4.554 -2.422 -12.446 1.00 84.31 77 VAL A N 1
ATOM 625 C CA . VAL A 1 77 ? 5.939 -1.948 -12.545 1.00 84.31 77 VAL A CA 1
ATOM 626 C C . VAL A 1 77 ? 6.448 -2.131 -13.965 1.00 84.31 77 VAL A C 1
ATOM 628 O O . VAL A 1 77 ? 6.041 -3.076 -14.639 1.00 84.31 77 VAL A O 1
ATOM 631 N N . LYS A 1 78 ? 7.351 -1.256 -14.423 1.00 75.44 78 LYS A N 1
ATOM 632 C CA . LYS A 1 78 ? 7.987 -1.378 -15.748 1.00 75.44 78 LYS A CA 1
ATOM 633 C C . LYS A 1 78 ? 9.054 -2.475 -15.783 1.00 75.44 78 LYS A C 1
ATOM 635 O O . LYS A 1 78 ? 9.159 -3.176 -16.786 1.00 75.44 78 LYS A O 1
ATOM 640 N N . HIS A 1 79 ? 9.806 -2.624 -14.693 1.00 69.19 79 HIS A N 1
ATOM 641 C CA . HIS A 1 79 ? 10.898 -3.583 -14.522 1.00 69.19 79 HIS A CA 1
ATOM 642 C C . HIS A 1 79 ? 11.120 -3.884 -13.033 1.00 69.19 79 HIS A C 1
ATOM 644 O O . HIS A 1 79 ? 10.817 -3.047 -12.188 1.00 69.19 79 HIS A O 1
ATOM 650 N N . PHE A 1 80 ? 11.687 -5.040 -12.682 1.00 63.41 80 PHE A N 1
ATOM 651 C CA . PHE A 1 80 ? 11.980 -5.353 -11.279 1.00 63.41 80 PHE A CA 1
ATOM 652 C C . PHE A 1 80 ? 13.294 -4.678 -10.870 1.00 63.41 80 PHE A C 1
ATOM 654 O O . PHE A 1 80 ? 14.391 -5.141 -11.180 1.00 63.41 80 PHE A O 1
ATOM 661 N N . THR A 1 81 ? 13.193 -3.551 -10.177 1.00 55.44 81 THR A N 1
ATOM 662 C CA . THR A 1 81 ? 14.313 -2.855 -9.522 1.00 55.44 81 THR A CA 1
ATOM 663 C C . THR A 1 81 ? 14.157 -2.935 -8.013 1.00 55.44 81 THR A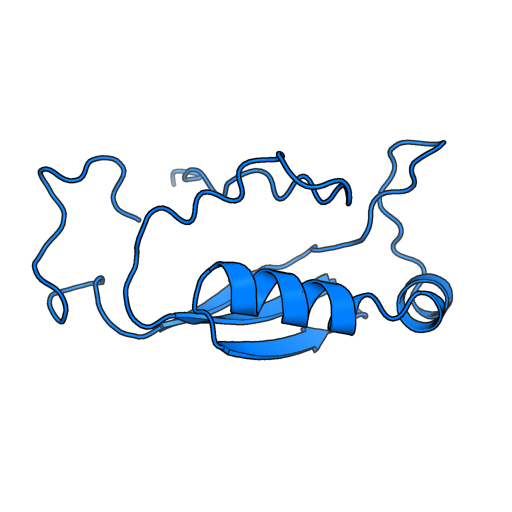 C 1
ATOM 665 O O . THR A 1 81 ? 13.051 -3.125 -7.509 1.00 55.44 81 THR A O 1
ATOM 668 N N . ARG A 1 82 ? 15.262 -2.781 -7.275 1.00 56.59 82 ARG A N 1
ATOM 669 C CA . ARG A 1 82 ? 15.189 -2.522 -5.837 1.00 56.59 82 ARG A CA 1
ATOM 670 C C . ARG A 1 82 ? 14.493 -1.175 -5.652 1.00 56.59 82 ARG A C 1
ATOM 672 O O . ARG A 1 82 ? 15.080 -0.134 -5.925 1.00 56.59 82 ARG A O 1
ATOM 679 N N . TYR A 1 83 ? 13.238 -1.207 -5.233 1.00 59.81 83 TYR A N 1
ATOM 680 C CA . TYR A 1 83 ? 12.531 -0.009 -4.818 1.00 59.81 83 TYR A CA 1
ATOM 681 C C . TYR A 1 83 ? 12.955 0.275 -3.385 1.00 59.81 83 TYR A C 1
ATOM 683 O O . TYR A 1 83 ? 12.478 -0.371 -2.453 1.00 59.81 83 TYR A O 1
ATOM 691 N N . GLY A 1 84 ? 13.938 1.162 -3.232 1.00 47.50 84 GLY A N 1
ATOM 692 C CA . GLY A 1 84 ? 14.266 1.750 -1.942 1.00 47.50 84 GLY A CA 1
ATOM 693 C C . GLY A 1 84 ? 13.067 2.566 -1.484 1.00 47.50 84 GLY A C 1
ATOM 694 O O . GLY A 1 84 ? 12.931 3.731 -1.841 1.00 47.50 84 GLY A O 1
ATOM 695 N N . LEU A 1 85 ? 12.163 1.935 -0.735 1.00 52.75 85 LEU A N 1
ATOM 696 C CA . LEU A 1 85 ? 11.256 2.641 0.163 1.00 52.75 85 LEU A CA 1
ATOM 697 C C . LEU A 1 85 ? 12.085 3.024 1.395 1.00 52.75 85 LEU A C 1
ATOM 699 O O . LEU A 1 85 ? 11.857 2.516 2.488 1.00 52.75 85 LEU A O 1
ATOM 703 N N . ASP A 1 86 ? 13.145 3.807 1.180 1.00 45.50 86 ASP A N 1
ATOM 704 C CA . ASP A 1 86 ? 13.981 4.281 2.271 1.00 45.50 86 ASP A CA 1
ATOM 705 C C . ASP A 1 86 ? 13.147 5.272 3.088 1.00 45.50 86 ASP A C 1
ATOM 707 O O . ASP A 1 86 ? 12.509 6.180 2.551 1.00 45.50 86 ASP A O 1
ATOM 711 N N . ASN A 1 87 ? 13.097 5.002 4.391 1.00 43.19 87 ASN A N 1
ATOM 712 C CA . ASN A 1 87 ? 12.209 5.567 5.409 1.00 43.19 87 ASN A CA 1
ATOM 713 C C . ASN A 1 87 ? 12.422 7.070 5.705 1.00 43.19 87 ASN A C 1
ATOM 715 O O . ASN A 1 87 ? 12.205 7.495 6.837 1.00 43.19 87 ASN A O 1
ATOM 719 N N . ASP A 1 88 ? 12.858 7.878 4.741 1.00 42.47 88 ASP A N 1
ATOM 720 C CA . ASP A 1 88 ? 13.341 9.239 5.018 1.00 42.47 88 ASP A CA 1
ATOM 721 C C . ASP A 1 88 ? 12.307 10.359 4.843 1.00 42.47 88 ASP A C 1
ATOM 723 O O . ASP A 1 88 ? 12.618 11.513 5.116 1.00 42.47 88 ASP A O 1
ATOM 727 N N . ASP A 1 89 ? 11.051 10.040 4.522 1.00 43.12 89 ASP A N 1
ATOM 728 C CA . ASP A 1 89 ? 9.948 10.994 4.661 1.00 43.12 89 ASP A CA 1
ATOM 729 C C . ASP A 1 89 ? 8.847 10.390 5.528 1.00 43.12 89 ASP A C 1
ATOM 731 O O . ASP A 1 89 ? 8.192 9.427 5.129 1.00 43.12 89 ASP A O 1
ATOM 735 N N . GLN A 1 90 ? 8.675 10.986 6.712 1.00 43.75 90 GLN A N 1
ATOM 736 C CA . GLN A 1 90 ? 7.591 10.782 7.676 1.00 43.75 90 GLN A CA 1
ATOM 737 C C . GLN A 1 90 ? 6.276 10.382 6.996 1.00 43.75 90 GLN A C 1
ATOM 739 O O . GLN A 1 90 ? 5.599 11.239 6.446 1.00 43.75 90 GLN A O 1
ATOM 744 N N . ASP A 1 91 ? 5.953 9.091 7.023 1.00 42.62 91 ASP A N 1
ATOM 745 C CA . ASP A 1 91 ? 4.604 8.520 7.090 1.00 42.62 91 ASP A CA 1
ATOM 746 C C . ASP A 1 91 ? 4.750 6.994 7.035 1.00 42.62 91 ASP A C 1
ATOM 748 O O . ASP A 1 91 ? 4.883 6.369 5.978 1.00 42.62 91 ASP A O 1
ATOM 752 N N . ASP A 1 92 ? 4.791 6.440 8.246 1.00 46.38 92 ASP A N 1
ATOM 753 C CA . ASP A 1 92 ? 5.137 5.078 8.638 1.00 46.38 92 ASP A CA 1
ATOM 754 C C . ASP A 1 92 ? 4.264 3.999 7.970 1.00 46.38 92 ASP A C 1
ATOM 756 O O . ASP A 1 92 ? 3.285 3.515 8.543 1.00 46.38 92 ASP A O 1
ATOM 760 N N . VAL A 1 93 ? 4.668 3.527 6.791 1.00 41.62 93 VAL A N 1
ATOM 761 C CA . VAL A 1 93 ? 4.382 2.149 6.389 1.00 41.62 93 VAL A CA 1
ATOM 762 C C . VAL A 1 93 ? 5.700 1.406 6.334 1.00 41.62 93 VAL A C 1
ATOM 764 O O . VAL A 1 93 ? 6.446 1.484 5.361 1.00 41.62 93 VAL A O 1
ATOM 767 N N . ILE A 1 94 ? 5.959 0.626 7.385 1.00 42.44 94 ILE A N 1
ATOM 768 C CA . ILE A 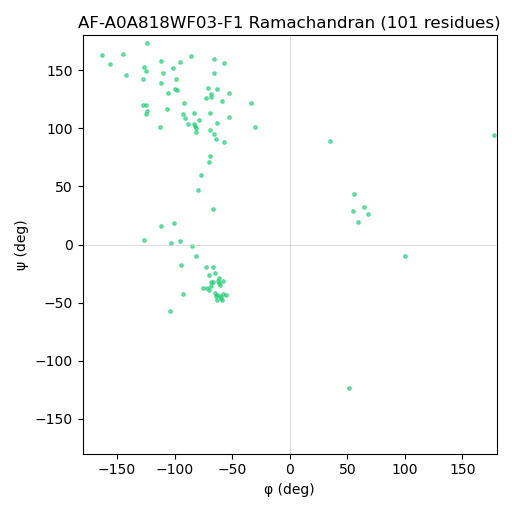1 94 ? 6.949 -0.446 7.336 1.00 42.44 94 ILE A CA 1
ATOM 769 C C . ILE A 1 94 ? 6.372 -1.527 6.414 1.00 42.44 94 ILE A C 1
ATOM 771 O O . ILE A 1 94 ? 5.884 -2.563 6.866 1.00 42.44 94 ILE A O 1
ATOM 775 N N . ILE A 1 95 ? 6.410 -1.295 5.096 1.00 41.09 95 ILE A N 1
ATOM 776 C CA . ILE A 1 95 ? 6.398 -2.401 4.147 1.00 41.09 95 ILE A CA 1
ATOM 777 C C . ILE A 1 95 ? 7.721 -3.097 4.429 1.00 41.09 95 ILE A C 1
ATOM 779 O O . ILE A 1 95 ? 8.768 -2.677 3.939 1.00 41.09 95 ILE A O 1
ATOM 783 N N . LYS A 1 96 ? 7.697 -4.132 5.280 1.00 34.31 96 LYS A N 1
ATOM 784 C CA . LYS A 1 96 ? 8.814 -5.067 5.357 1.00 34.31 96 LYS A CA 1
ATOM 785 C C . LYS A 1 96 ? 9.040 -5.511 3.927 1.00 34.31 96 LYS A C 1
ATOM 787 O O . LYS A 1 96 ? 8.184 -6.178 3.345 1.00 34.31 96 LYS A O 1
ATOM 792 N N . THR A 1 97 ? 10.154 -5.057 3.363 1.00 32.97 97 THR A N 1
ATOM 793 C CA . THR A 1 97 ? 10.700 -5.511 2.098 1.00 32.97 97 THR A CA 1
ATOM 794 C C . THR A 1 97 ? 10.374 -6.985 1.975 1.00 32.97 97 THR A C 1
ATOM 796 O O . THR A 1 97 ? 10.735 -7.765 2.860 1.00 32.97 97 THR A O 1
ATOM 799 N N . ILE A 1 98 ? 9.661 -7.363 0.914 1.00 37.91 98 ILE A N 1
ATOM 800 C CA . ILE A 1 98 ? 9.474 -8.766 0.556 1.00 37.91 98 ILE A CA 1
ATOM 801 C C . ILE A 1 98 ? 10.838 -9.256 0.061 1.00 37.91 98 ILE A C 1
ATOM 803 O O . ILE A 1 98 ? 11.088 -9.458 -1.127 1.00 37.91 98 ILE A O 1
ATOM 807 N N . SER A 1 99 ? 11.771 -9.384 0.998 1.00 33.06 99 SER A N 1
ATOM 808 C CA . SER A 1 99 ? 12.878 -10.302 0.905 1.00 33.06 99 SER A CA 1
ATOM 809 C C . SER A 1 99 ? 12.242 -11.668 1.041 1.00 33.06 99 SER A C 1
ATOM 811 O O . SER A 1 99 ? 11.869 -12.086 2.130 1.00 33.06 99 SER A O 1
ATOM 813 N N . GLN A 1 100 ? 12.030 -12.282 -0.121 1.00 36.09 100 GLN A N 1
ATOM 814 C CA . GLN A 1 100 ? 12.230 -13.707 -0.346 1.00 36.09 100 GLN A CA 1
ATOM 815 C C . GLN A 1 100 ? 11.876 -14.574 0.870 1.00 36.09 100 GLN A C 1
ATOM 817 O O . GLN A 1 100 ? 12.741 -14.899 1.679 1.00 36.09 100 GLN A O 1
ATOM 822 N N . GLN A 1 101 ? 10.618 -15.002 0.972 1.00 24.86 101 GLN A N 1
ATOM 823 C CA . GLN A 1 101 ? 10.384 -16.298 1.596 1.00 24.86 101 GLN A CA 1
ATOM 824 C C . GLN A 1 101 ? 10.712 -17.354 0.542 1.00 24.86 101 GLN A C 1
ATOM 826 O O . 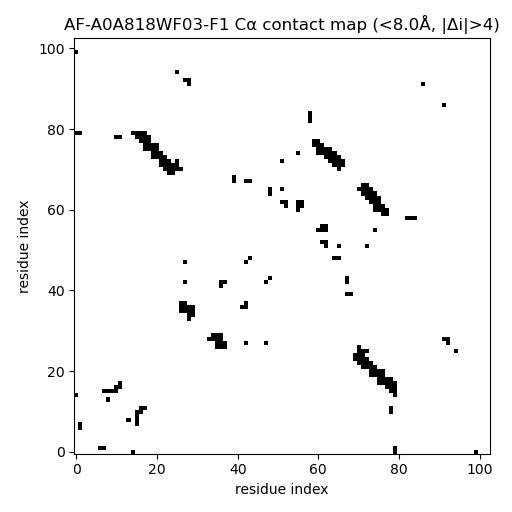GLN A 1 101 ? 10.006 -17.488 -0.457 1.00 24.86 101 GLN A O 1
ATOM 831 N N . GLN A 1 102 ? 11.852 -18.018 0.747 1.00 29.67 102 GLN A N 1
ATOM 832 C CA . GLN A 1 102 ? 12.170 -19.299 0.124 1.00 29.67 102 GLN A CA 1
ATOM 833 C C . GLN A 1 102 ? 11.026 -20.281 0.398 1.00 29.67 102 GLN A C 1
ATOM 835 O O . GLN A 1 102 ? 10.625 -20.458 1.551 1.00 29.67 102 GLN A O 1
ATOM 840 N N . LEU A 1 103 ? 10.553 -20.933 -0.661 1.00 30.67 103 LEU A N 1
ATOM 841 C CA . LEU A 1 103 ? 10.273 -22.365 -0.613 1.00 30.67 103 LEU A CA 1
ATOM 842 C C . LEU A 1 103 ? 11.472 -23.074 -1.240 1.00 30.67 103 LEU A C 1
ATOM 844 O O . LEU A 1 103 ? 11.986 -22.538 -2.250 1.00 30.67 103 LEU A O 1
#

Secondary structure (DSSP, 8-state):
--SSGGG-PPTTSTTSS-EEEEESS--PBPTTT--B---HHHHHHTTHHHHHHHHHHHTT-EEEEEETTTTEEEEEESS-------S-SS-------------

Solvent-accessible surface area (backbone atoms only — not comparable to full-atom values): 6581 Å² total; per-residue (Å²): 138,64,96,49,78,91,76,53,63,59,87,68,37,89,78,25,29,66,45,81,48,73,47,71,68,59,60,57,55,38,90,87,79,72,42,74,50,77,53,56,67,63,43,58,73,67,43,48,63,58,52,51,41,53,56,27,47,76,68,69,29,46,64,72,50,66,41,70,93,61,18,34,42,29,34,34,36,66,48,78,66,91,72,80,81,68,85,81,66,96,70,82,70,86,71,72,71,83,71,74,82,80,129

Organism: NCBI:txid433720

Mean predicted aligned error: 10.79 Å